Protein AF-A0A7C6TN59-F1 (afdb_monomer)

Nearest PDB structures (foldseek):
  3lca-assembly1_A  TM=8.987E-01  e=6.717E-01  Saccharomyces cerevisiae
  3fp4-assembly1_A  TM=7.962E-01  e=7.506E-01  Saccharomyces cerevisiae
  7qds-assembly1_B  TM=8.985E-01  e=1.545E+00  Homo sapiens
  9g8o-assembly1_B  TM=7.665E-01  e=2.546E+00  Homo sapiens
  3o48-assembly1_A  TM=7.271E-01  e=5.539E+00  Saccharomyces cerevisiae

Secondary structure (DSSP, 8-state):
---HHHHHHHHHTTS-TTSTTHHHHHHHHHHHTT-HHHHHHHHHHHHHH-SSHHHHHHHHHHHHHHHHHTT---

Foldseek 3Di:
DPPALVVQLVVLVVDDPPDLCSLVSNLVSCLRVVVLQSSLVSLCVSLVVDPDPVSNVVSNVSSVCSVVVVVDDD

pLDDT: mean 84.29, std 12.85, range [41.41, 95.38]

Mean predicted aligned error: 5.98 Å

Solvent-accessible surface area (backbone atoms only — not comparable to full-atom values): 4023 Å² total; per-residue (Å²): 133,79,77,50,42,65,45,54,51,56,57,50,69,76,47,64,79,85,44,93,56,40,40,44,54,52,13,53,30,29,42,74,65,68,38,31,72,61,12,21,54,26,15,43,55,29,23,74,68,43,93,41,71,70,55,21,52,52,26,44,50,49,18,52,50,38,53,60,64,67,75,74,75,135

Structure (mmCIF, N/CA/C/O backbone):
data_AF-A0A7C6TN59-F1
#
_entry.id   AF-A0A7C6TN59-F1
#
loop_
_atom_site.group_PDB
_atom_site.id
_atom_site.type_symbol
_atom_site.label_atom_id
_atom_site.label_alt_id
_atom_site.label_comp_id
_atom_site.label_asym_id
_atom_site.label_entity_id
_atom_site.label_seq_id
_atom_site.pdbx_PDB_ins_code
_atom_site.Cartn_x
_atom_site.Cartn_y
_atom_s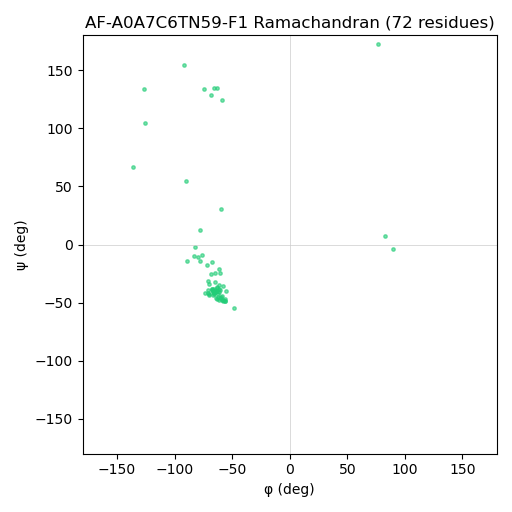ite.Cartn_z
_atom_site.occupancy
_atom_site.B_iso_or_equiv
_atom_site.auth_seq_id
_atom_site.auth_comp_id
_atom_site.auth_asym_id
_atom_site.auth_atom_id
_atom_site.pdbx_PDB_model_num
ATOM 1 N N . GLU A 1 1 ? -5.812 18.004 -13.232 1.00 45.22 1 GLU A N 1
ATOM 2 C CA . GLU A 1 1 ? -6.433 17.207 -12.156 1.00 45.22 1 GLU A CA 1
ATOM 3 C C . GLU A 1 1 ? -6.115 15.751 -12.453 1.00 45.22 1 GLU A C 1
ATOM 5 O O . GLU A 1 1 ? -6.265 15.366 -13.599 1.00 45.22 1 GLU A O 1
ATOM 10 N N . ALA A 1 2 ? -5.557 14.980 -11.518 1.00 53.06 2 ALA A N 1
ATOM 11 C CA . ALA A 1 2 ? -5.472 13.532 -11.721 1.00 53.06 2 ALA A CA 1
ATOM 12 C C . ALA A 1 2 ? -6.884 12.980 -11.499 1.00 53.06 2 ALA A C 1
ATOM 14 O O . ALA A 1 2 ? -7.489 13.375 -10.502 1.00 53.06 2 ALA A O 1
ATOM 15 N N . ASP A 1 3 ? -7.389 12.108 -12.374 1.00 62.22 3 ASP A N 1
ATOM 16 C CA . ASP A 1 3 ? -8.730 11.477 -12.386 1.00 62.22 3 ASP A CA 1
ATOM 17 C C . ASP A 1 3 ? -9.090 10.627 -11.130 1.00 62.22 3 ASP A C 1
ATOM 19 O O . ASP A 1 3 ? -9.845 9.651 -11.153 1.00 62.22 3 ASP A O 1
ATOM 23 N N . GLY A 1 4 ? -8.560 11.000 -9.970 1.00 73.75 4 GLY A N 1
ATOM 24 C CA . GLY A 1 4 ? -8.797 10.393 -8.678 1.00 73.75 4 GLY A CA 1
ATOM 25 C C . GLY A 1 4 ? -8.039 9.077 -8.485 1.00 73.75 4 GLY A C 1
ATOM 26 O O . GLY A 1 4 ? -7.431 8.526 -9.403 1.00 73.75 4 GLY A O 1
ATOM 27 N N . PRO A 1 5 ? -8.085 8.522 -7.263 1.00 76.88 5 PRO A N 1
ATOM 28 C CA . PRO A 1 5 ? -7.431 7.253 -6.947 1.00 76.88 5 PRO A CA 1
ATOM 29 C C . PRO A 1 5 ? -7.952 6.079 -7.792 1.00 76.88 5 PRO A C 1
ATOM 31 O O . PRO A 1 5 ? -7.237 5.104 -7.998 1.00 76.88 5 PRO A O 1
ATOM 34 N N . ARG A 1 6 ? -9.183 6.168 -8.315 1.00 75.62 6 ARG A N 1
ATOM 35 C CA . ARG A 1 6 ? -9.793 5.118 -9.142 1.00 75.62 6 ARG A CA 1
ATOM 36 C C . ARG A 1 6 ? -9.201 5.040 -10.547 1.00 75.62 6 ARG A C 1
ATOM 38 O O . ARG A 1 6 ? -8.957 3.930 -11.007 1.00 75.62 6 ARG A O 1
ATOM 45 N N . ALA A 1 7 ? -8.941 6.172 -11.200 1.00 77.00 7 ALA A N 1
ATOM 46 C CA . ALA A 1 7 ? -8.263 6.169 -12.493 1.00 77.00 7 ALA A CA 1
ATOM 47 C C . ALA A 1 7 ? -6.816 5.688 -12.360 1.00 77.00 7 ALA A C 1
ATOM 49 O O . ALA A 1 7 ? -6.402 4.810 -13.109 1.00 77.00 7 A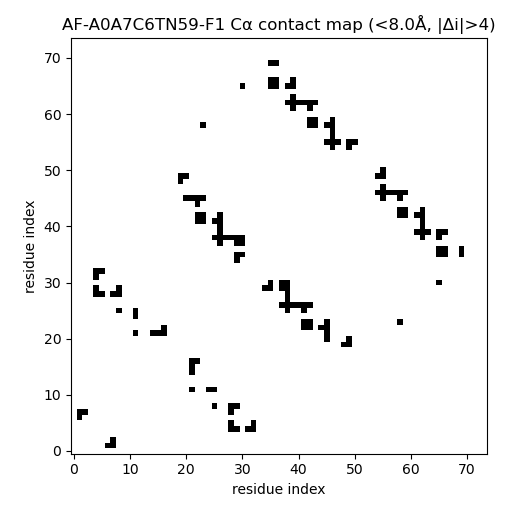LA A O 1
ATOM 50 N N . GLY A 1 8 ? -6.113 6.123 -11.308 1.00 77.69 8 GLY A N 1
ATOM 51 C CA . GLY A 1 8 ? -4.771 5.618 -11.011 1.00 77.69 8 GLY A CA 1
ATOM 52 C C . GLY A 1 8 ? -4.728 4.096 -10.813 1.00 77.69 8 GLY A C 1
ATOM 53 O O . GLY A 1 8 ? -3.779 3.451 -11.242 1.00 77.69 8 GLY A O 1
ATOM 54 N N . LEU A 1 9 ? -5.764 3.488 -10.216 1.00 78.31 9 LEU 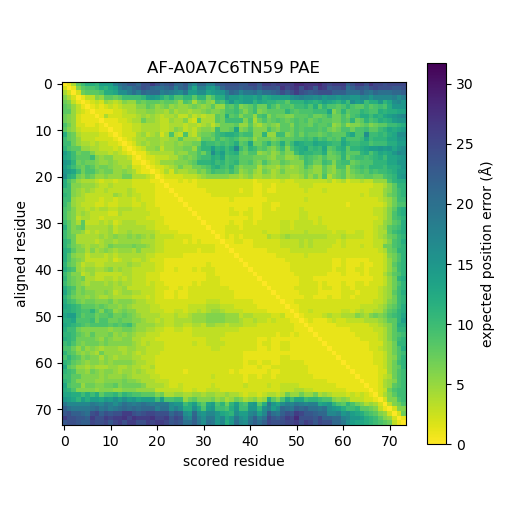A N 1
ATOM 55 C CA . LEU A 1 9 ? -5.858 2.024 -10.0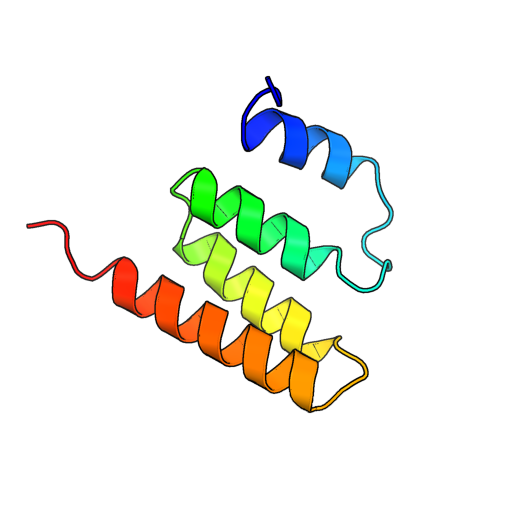95 1.00 78.31 9 LEU A CA 1
ATOM 56 C C . LEU A 1 9 ? -6.111 1.335 -11.441 1.00 78.31 9 LEU A C 1
ATOM 58 O O . LEU A 1 9 ? -5.657 0.210 -11.641 1.00 78.31 9 LEU A O 1
ATOM 62 N N . ALA A 1 10 ? -6.858 1.973 -12.345 1.00 80.81 10 ALA A N 1
ATOM 63 C CA . ALA A 1 10 ? -7.120 1.437 -13.677 1.00 80.81 10 ALA A CA 1
ATOM 64 C C . ALA A 1 10 ? -5.858 1.464 -14.549 1.00 80.81 10 ALA A C 1
ATOM 66 O O . ALA A 1 10 ? -5.557 0.470 -15.204 1.00 80.81 10 ALA A O 1
ATOM 67 N N . GLU A 1 11 ? -5.094 2.555 -14.498 1.00 81.31 11 GLU A N 1
ATOM 68 C CA . GLU A 1 11 ? -3.803 2.663 -15.184 1.00 81.31 11 GLU A CA 1
ATOM 69 C C . GLU A 1 11 ? -2.771 1.700 -14.595 1.00 81.31 11 GLU A C 1
ATOM 71 O O . GLU A 1 11 ? -2.077 1.011 -15.338 1.00 81.31 11 GLU A O 1
ATOM 76 N N . LEU A 1 12 ? -2.715 1.578 -13.263 1.00 80.81 12 LEU A N 1
ATOM 77 C CA . LEU A 1 12 ? -1.803 0.646 -12.604 1.00 80.81 12 LEU A CA 1
ATOM 78 C C . LEU A 1 12 ? -2.081 -0.804 -13.011 1.00 80.81 12 LEU A C 1
ATOM 80 O O . LEU A 1 12 ? -1.140 -1.541 -13.260 1.00 80.81 12 LEU A O 1
ATOM 84 N N . ARG A 1 13 ? -3.350 -1.202 -13.161 1.00 79.56 13 ARG A N 1
ATOM 85 C CA . ARG A 1 13 ? -3.731 -2.548 -13.630 1.00 79.56 13 ARG A CA 1
ATOM 86 C C . ARG A 1 13 ? -3.233 -2.893 -15.033 1.00 79.56 13 ARG A C 1
ATOM 88 O O . ARG A 1 13 ? -3.199 -4.072 -15.372 1.00 79.56 13 ARG A O 1
ATOM 95 N N . ALA A 1 14 ? -2.910 -1.893 -15.851 1.00 80.19 14 ALA A N 1
ATOM 96 C CA . ALA A 1 14 ? -2.312 -2.103 -17.165 1.00 80.19 14 ALA A CA 1
ATOM 97 C C . ALA A 1 14 ? -0.783 -2.296 -17.095 1.00 80.19 14 ALA A C 1
ATOM 99 O O . ALA A 1 14 ? -0.173 -2.654 -18.101 1.00 80.19 14 ALA A O 1
ATOM 100 N N . LEU A 1 15 ? -0.166 -2.058 -15.932 1.00 81.75 15 LEU A N 1
ATOM 101 C CA . LEU A 1 15 ? 1.256 -2.270 -15.679 1.00 81.75 15 LEU A CA 1
ATOM 102 C C . LEU A 1 15 ? 1.515 -3.675 -15.125 1.00 81.75 15 LEU A C 1
ATOM 104 O O . LEU A 1 15 ? 0.657 -4.289 -14.495 1.00 81.75 15 LEU A O 1
ATOM 108 N N . ASP A 1 16 ? 2.733 -4.166 -15.342 1.00 74.31 16 ASP A N 1
ATOM 109 C CA . ASP A 1 16 ? 3.166 -5.481 -14.875 1.00 74.31 16 ASP A CA 1
ATOM 110 C C . ASP A 1 16 ? 3.283 -5.517 -13.338 1.00 74.31 16 ASP A C 1
ATOM 112 O O . ASP A 1 16 ? 3.939 -4.667 -12.722 1.00 74.31 16 ASP A O 1
ATOM 116 N N . GLU A 1 17 ? 2.658 -6.518 -12.710 1.00 75.19 17 GLU A N 1
ATOM 117 C CA . GLU A 1 17 ? 2.683 -6.716 -11.255 1.00 75.19 17 GLU A CA 1
ATOM 118 C C . GLU A 1 17 ? 4.071 -7.098 -10.711 1.00 75.19 17 GLU A C 1
ATOM 120 O O . GLU A 1 17 ? 4.326 -6.999 -9.508 1.00 75.19 17 GLU A O 1
ATOM 125 N N . GLY A 1 18 ? 4.988 -7.509 -11.588 1.00 77.94 18 GLY A N 1
ATOM 126 C CA . GLY A 1 18 ? 6.388 -7.778 -11.286 1.00 77.94 18 GLY A CA 1
ATOM 127 C C . GLY A 1 18 ? 7.239 -6.519 -11.117 1.00 77.94 18 GLY A C 1
ATOM 128 O O . GLY A 1 18 ? 8.386 -6.623 -10.673 1.00 77.94 18 GLY A O 1
ATOM 129 N N . LEU A 1 19 ? 6.713 -5.328 -11.434 1.00 81.50 19 LEU A N 1
ATOM 130 C CA . LEU A 1 19 ? 7.480 -4.094 -11.296 1.00 81.50 19 LEU A CA 1
ATOM 131 C C . LEU A 1 19 ? 7.808 -3.797 -9.825 1.00 81.50 19 LEU A C 1
ATOM 133 O O . LEU A 1 19 ? 6.919 -3.814 -8.960 1.00 81.50 19 LEU A O 1
ATOM 137 N N . PRO A 1 20 ? 9.067 -3.425 -9.521 1.00 69.56 20 PRO A N 1
ATOM 138 C CA . PRO A 1 20 ? 9.406 -2.918 -8.204 1.00 69.56 20 PRO A CA 1
ATOM 139 C C . PRO A 1 20 ? 8.550 -1.676 -7.949 1.00 69.56 20 PRO A C 1
ATOM 141 O O . PRO A 1 20 ? 8.583 -0.724 -8.727 1.00 69.56 20 PRO A O 1
ATOM 144 N N . ARG A 1 21 ? 7.795 -1.701 -6.841 1.00 82.06 21 ARG A N 1
ATOM 145 C CA . ARG A 1 21 ? 6.815 -0.693 -6.379 1.00 82.06 21 ARG A CA 1
ATOM 146 C C . ARG A 1 21 ? 5.369 -0.851 -6.857 1.00 82.06 21 ARG A C 1
ATOM 148 O O . ARG A 1 21 ? 4.544 -0.112 -6.325 1.00 82.06 21 ARG A O 1
ATOM 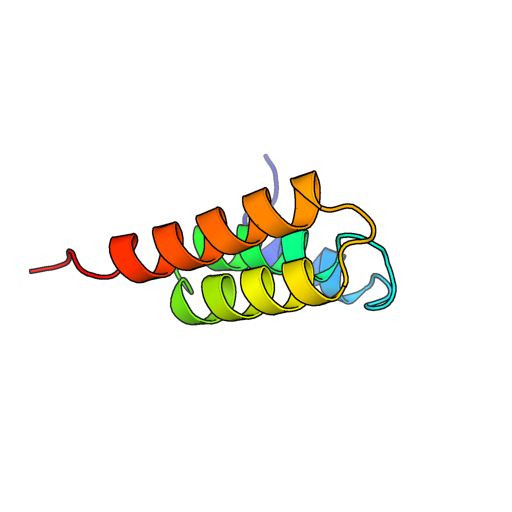155 N N . TYR A 1 22 ? 5.018 -1.812 -7.722 1.00 89.06 22 TYR A N 1
ATOM 156 C CA . TYR A 1 22 ? 3.615 -2.030 -8.137 1.00 89.06 22 TYR A CA 1
ATOM 157 C C . TYR A 1 22 ? 2.669 -2.083 -6.921 1.00 89.06 22 TYR A C 1
ATOM 159 O O . TYR A 1 22 ? 1.756 -1.270 -6.779 1.00 89.06 22 TYR A O 1
ATOM 167 N N . PHE A 1 23 ? 2.973 -2.962 -5.961 1.00 91.00 23 PHE A N 1
ATOM 168 C CA . PHE A 1 23 ? 2.168 -3.143 -4.749 1.00 91.00 23 PHE A CA 1
ATOM 169 C C . PHE A 1 23 ? 2.149 -1.909 -3.839 1.00 91.00 23 PHE A C 1
ATOM 171 O O . PHE A 1 23 ? 1.137 -1.644 -3.197 1.00 91.00 23 PHE A O 1
ATOM 178 N N . ALA A 1 24 ? 3.233 -1.128 -3.797 1.00 91.69 24 ALA A N 1
ATOM 179 C CA . ALA A 1 24 ? 3.299 0.091 -2.992 1.00 91.69 24 ALA A CA 1
ATOM 180 C C . ALA A 1 24 ? 2.416 1.208 -3.576 1.00 91.69 24 ALA A C 1
ATOM 182 O O . ALA A 1 24 ? 1.751 1.928 -2.830 1.00 91.69 24 ALA A O 1
ATOM 183 N N . VAL A 1 25 ? 2.381 1.334 -4.907 1.00 91.19 25 VAL A N 1
ATOM 184 C CA . VAL A 1 25 ? 1.511 2.292 -5.602 1.00 91.19 25 VAL A CA 1
ATOM 185 C C . VAL A 1 25 ? 0.049 1.864 -5.481 1.00 91.19 25 VAL A C 1
ATOM 187 O O . VAL A 1 25 ? -0.800 2.697 -5.158 1.00 91.19 25 VAL A O 1
ATOM 190 N N . GLU A 1 26 ? -0.248 0.571 -5.648 1.00 92.56 26 GLU A N 1
ATOM 191 C CA . GLU A 1 26 ? -1.607 0.051 -5.459 1.00 92.56 26 GLU A CA 1
ATOM 192 C C . GLU A 1 26 ? -2.096 0.311 -4.030 1.00 92.56 26 GLU A C 1
ATOM 194 O O . GLU A 1 26 ? -3.203 0.814 -3.839 1.00 92.56 26 GLU A O 1
ATOM 199 N N . ALA A 1 27 ? -1.246 0.050 -3.030 1.00 93.31 27 ALA A N 1
ATOM 200 C CA . ALA A 1 27 ? -1.547 0.318 -1.629 1.00 93.31 27 ALA A CA 1
ATOM 201 C C . ALA A 1 27 ? -1.924 1.786 -1.395 1.00 93.31 27 ALA A C 1
ATOM 203 O O . ALA A 1 27 ? -2.968 2.071 -0.808 1.00 93.31 27 ALA A O 1
ATOM 204 N N . HIS A 1 28 ? -1.119 2.716 -1.912 1.00 89.56 28 HIS A N 1
ATOM 205 C CA . HIS A 1 28 ? -1.357 4.147 -1.744 1.00 89.56 28 HIS A CA 1
ATOM 206 C C . HIS A 1 28 ? -2.683 4.599 -2.372 1.00 89.56 28 HIS A C 1
ATOM 208 O O . HIS A 1 28 ? -3.448 5.359 -1.775 1.00 89.56 28 HIS A O 1
ATOM 214 N N . LEU A 1 29 ? -2.995 4.111 -3.573 1.00 91.31 29 LEU A N 1
ATOM 215 C CA . LEU A 1 29 ? -4.246 4.452 -4.246 1.00 91.31 29 LEU A CA 1
ATOM 216 C C . LEU A 1 29 ? -5.465 3.877 -3.513 1.00 91.31 29 LEU A C 1
ATOM 218 O O . LEU A 1 29 ? -6.484 4.558 -3.396 1.00 91.31 29 LEU A O 1
ATOM 222 N N . ARG A 1 30 ? -5.355 2.658 -2.967 1.00 91.00 30 ARG A N 1
ATOM 223 C CA . ARG A 1 30 ? -6.396 2.035 -2.131 1.00 91.00 30 ARG A CA 1
ATOM 224 C C . ARG A 1 30 ? -6.606 2.793 -0.823 1.00 91.00 30 ARG A C 1
ATOM 226 O O . ARG A 1 30 ? -7.755 3.003 -0.444 1.00 91.00 30 ARG A O 1
ATOM 233 N N . GLU A 1 31 ? -5.538 3.265 -0.177 1.00 89.81 31 GLU A N 1
ATOM 234 C CA . GLU A 1 31 ? -5.633 4.123 1.016 1.00 89.81 31 GLU A CA 1
ATOM 235 C C . GLU A 1 31 ? -6.437 5.386 0.689 1.00 89.81 31 GLU A C 1
ATOM 237 O O 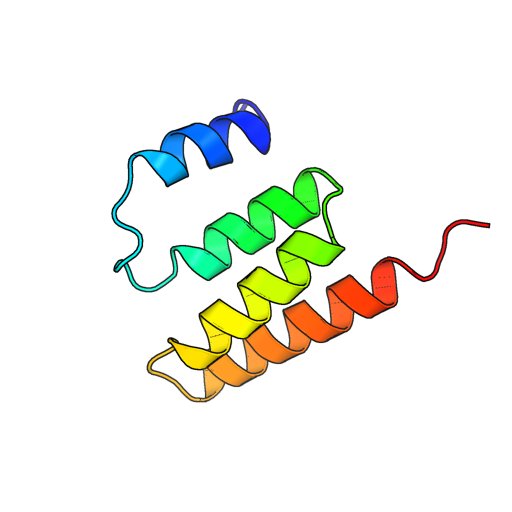. GLU A 1 31 ? -7.411 5.701 1.371 1.00 89.81 31 GLU A O 1
ATOM 242 N N . ARG A 1 32 ? -6.100 6.060 -0.417 1.00 88.19 32 ARG A N 1
ATOM 243 C CA . ARG A 1 32 ? -6.822 7.255 -0.882 1.00 88.19 32 ARG A CA 1
ATOM 244 C C . ARG A 1 32 ? -8.267 6.986 -1.303 1.00 88.19 32 ARG A C 1
ATOM 246 O O . ARG A 1 32 ? -9.077 7.908 -1.279 1.00 88.19 32 ARG A O 1
ATOM 253 N N . ALA A 1 33 ? -8.588 5.757 -1.698 1.00 87.88 33 ALA A N 1
ATOM 254 C CA . ALA A 1 33 ? -9.948 5.325 -2.008 1.00 87.88 33 ALA A CA 1
ATOM 255 C C . ALA A 1 33 ? -10.766 4.930 -0.759 1.00 87.88 33 ALA A C 1
ATOM 257 O O . ALA A 1 33 ? -11.940 4.591 -0.901 1.00 87.88 33 ALA A O 1
ATOM 258 N N . GLY A 1 34 ? -10.171 4.967 0.441 1.00 88.50 34 GLY A N 1
ATOM 259 C CA . GLY A 1 34 ? -10.807 4.549 1.696 1.00 88.50 34 GLY A CA 1
ATOM 260 C C . GLY A 1 34 ? -10.760 3.039 1.953 1.00 88.50 34 GLY A C 1
ATOM 261 O O . GLY A 1 34 ? -11.353 2.553 2.911 1.00 88.50 34 GLY A O 1
ATOM 262 N N . GLU A 1 35 ? -10.045 2.274 1.125 1.00 90.75 35 GLU A N 1
ATOM 263 C CA . GLU A 1 35 ? -9.911 0.820 1.247 1.00 90.75 35 GLU A CA 1
ATOM 264 C C . GLU A 1 35 ? -8.708 0.444 2.116 1.00 90.75 35 GLU A C 1
ATOM 266 O O . GLU A 1 35 ? -7.812 -0.297 1.699 1.00 90.75 35 GLU A O 1
ATOM 271 N N . SER A 1 36 ? -8.650 0.976 3.333 1.00 90.56 36 SER A N 1
ATOM 272 C CA . SER A 1 36 ? -7.409 0.959 4.102 1.00 90.56 36 SER A CA 1
ATOM 273 C C . SER A 1 36 ? -6.978 -0.442 4.568 1.00 90.56 36 SER A C 1
ATOM 275 O O . SER A 1 36 ? -5.780 -0.709 4.642 1.00 90.56 36 SER A O 1
ATOM 277 N N . GLN A 1 37 ? -7.902 -1.398 4.719 1.00 91.50 37 GLN A N 1
ATOM 278 C CA . GLN A 1 37 ? -7.545 -2.792 5.008 1.00 91.50 37 GLN A CA 1
ATOM 279 C C . GLN A 1 37 ? -6.805 -3.428 3.821 1.00 91.50 37 GLN A C 1
ATOM 281 O O . GLN A 1 37 ? -5.774 -4.074 4.003 1.00 91.50 37 GLN A O 1
ATOM 286 N N . ARG A 1 38 ? -7.285 -3.189 2.590 1.00 93.19 38 ARG A N 1
ATOM 287 C CA . ARG A 1 38 ? -6.610 -3.657 1.366 1.00 93.19 38 ARG A CA 1
ATOM 288 C C . ARG A 1 38 ? -5.275 -2.949 1.169 1.00 93.19 38 ARG A C 1
ATOM 290 O O . ARG A 1 38 ? -4.297 -3.596 0.810 1.00 93.19 38 ARG A O 1
ATOM 297 N N . ALA A 1 39 ? -5.220 -1.648 1.447 1.00 94.69 39 ALA A N 1
ATOM 298 C CA . ALA A 1 39 ? -3.983 -0.878 1.380 1.00 94.69 39 ALA A CA 1
ATOM 299 C C . ALA A 1 39 ? -2.908 -1.436 2.323 1.00 94.69 39 ALA A C 1
ATOM 301 O O . ALA A 1 39 ? -1.765 -1.620 1.916 1.00 94.69 39 ALA A O 1
ATOM 302 N N . ALA A 1 40 ? -3.269 -1.771 3.563 1.00 95.06 40 ALA A N 1
ATOM 303 C CA . ALA A 1 40 ? -2.317 -2.307 4.525 1.00 95.06 40 ALA A CA 1
ATOM 304 C C . ALA A 1 40 ? -1.761 -3.686 4.134 1.00 95.06 40 ALA A C 1
ATOM 306 O O . ALA A 1 40 ? -0.581 -3.955 4.354 1.00 95.06 40 ALA A O 1
ATOM 307 N N . ASP A 1 41 ? -2.588 -4.561 3.562 1.00 94.81 41 ASP A N 1
ATOM 308 C CA . ASP A 1 41 ? -2.138 -5.850 3.025 1.00 94.81 41 ASP A CA 1
ATOM 309 C C . ASP A 1 41 ? -1.187 -5.672 1.833 1.00 94.81 41 ASP A C 1
ATOM 311 O O . ASP A 1 41 ? -0.159 -6.343 1.740 1.00 94.81 41 ASP A O 1
ATOM 315 N N . LEU A 1 42 ? -1.478 -4.718 0.948 1.00 95.31 42 LEU A N 1
ATOM 316 C CA . LEU A 1 42 ? -0.615 -4.397 -0.189 1.00 95.31 42 LEU A CA 1
ATOM 317 C C . LEU A 1 42 ? 0.722 -3.784 0.247 1.00 95.31 42 LEU A C 1
ATOM 319 O O . LEU A 1 42 ? 1.759 -4.147 -0.307 1.00 95.31 42 LEU A O 1
ATOM 323 N N . TYR A 1 43 ? 0.731 -2.927 1.273 1.00 95.06 43 TYR A N 1
ATOM 324 C CA . TYR A 1 43 ? 1.969 -2.409 1.860 1.00 95.06 43 TYR A CA 1
ATOM 325 C C . TYR A 1 43 ? 2.840 -3.525 2.451 1.00 95.06 43 TYR A C 1
ATOM 327 O O . TYR A 1 43 ? 4.051 -3.523 2.235 1.00 95.06 43 TYR A O 1
ATOM 335 N N . ALA A 1 44 ? 2.241 -4.511 3.127 1.00 94.69 44 ALA A N 1
ATOM 336 C CA . ALA A 1 44 ? 2.976 -5.669 3.638 1.00 94.69 44 ALA A CA 1
ATOM 337 C C . ALA A 1 44 ? 3.592 -6.500 2.496 1.00 94.69 44 ALA A C 1
ATOM 339 O O . ALA A 1 44 ? 4.791 -6.769 2.505 1.00 94.69 44 ALA A O 1
ATOM 340 N N . ARG A 1 45 ? 2.816 -6.803 1.446 1.00 93.06 45 ARG A N 1
ATOM 341 C CA . ARG A 1 45 ? 3.317 -7.516 0.252 1.00 93.06 45 ARG A CA 1
ATOM 342 C C . ARG A 1 45 ? 4.412 -6.749 -0.486 1.00 93.06 45 ARG A C 1
ATOM 344 O O . ARG A 1 45 ? 5.325 -7.349 -1.052 1.00 93.06 45 ARG A O 1
ATOM 351 N N . ALA A 1 46 ? 4.323 -5.421 -0.515 1.00 93.81 46 ALA A N 1
ATOM 352 C CA . ALA A 1 46 ? 5.377 -4.578 -1.059 1.00 93.81 46 ALA A CA 1
ATOM 353 C C . ALA A 1 46 ? 6.656 -4.686 -0.213 1.00 93.81 46 ALA A C 1
ATOM 355 O O . ALA A 1 46 ? 7.744 -4.786 -0.775 1.00 93.81 46 ALA A O 1
ATOM 356 N N . ALA A 1 47 ? 6.535 -4.720 1.119 1.00 93.44 47 ALA A N 1
ATOM 357 C CA . ALA A 1 47 ? 7.674 -4.881 2.021 1.00 93.44 47 ALA A CA 1
ATOM 358 C C . ALA A 1 47 ? 8.376 -6.235 1.831 1.00 93.44 47 ALA A C 1
ATOM 360 O O . ALA A 1 47 ? 9.602 -6.295 1.859 1.00 93.44 47 ALA A O 1
ATOM 361 N N . GLU A 1 48 ? 7.631 -7.313 1.580 1.00 91.31 48 GLU A N 1
ATOM 362 C CA . GLU A 1 48 ? 8.214 -8.633 1.294 1.00 91.31 48 GLU A CA 1
ATOM 363 C C . GLU A 1 48 ? 9.052 -8.637 0.007 1.00 91.31 48 GLU A C 1
ATOM 365 O O . GLU A 1 48 ? 10.101 -9.278 -0.058 1.00 91.31 48 GLU A O 1
ATOM 370 N N . ARG A 1 49 ? 8.616 -7.883 -1.008 1.00 89.19 49 ARG A N 1
ATOM 371 C CA . ARG A 1 49 ? 9.269 -7.811 -2.325 1.00 89.19 49 ARG A CA 1
ATOM 372 C C . ARG A 1 49 ? 10.344 -6.733 -2.438 1.00 89.19 49 ARG A C 1
ATOM 37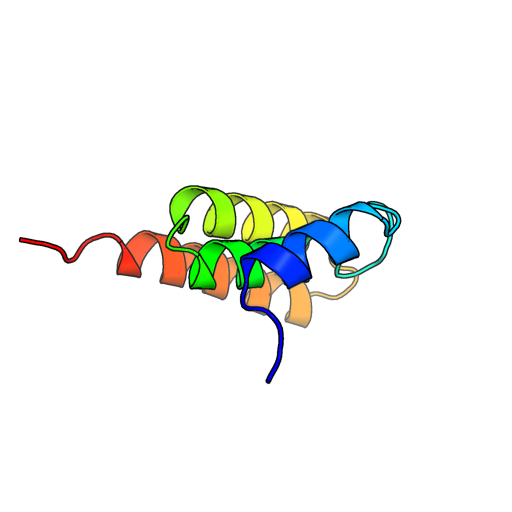4 O O . ARG A 1 49 ? 11.115 -6.743 -3.394 1.00 89.19 49 ARG A O 1
ATOM 381 N N . ALA A 1 50 ? 10.407 -5.800 -1.494 1.00 90.25 50 ALA A N 1
ATOM 382 C CA . ALA A 1 50 ? 11.367 -4.707 -1.535 1.00 90.25 50 ALA A CA 1
ATOM 383 C C . ALA A 1 50 ? 12.814 -5.230 -1.463 1.00 90.25 50 ALA A C 1
ATOM 385 O O . ALA A 1 50 ? 13.162 -6.080 -0.637 1.00 90.25 50 ALA A O 1
ATOM 386 N N . GLY A 1 51 ? 13.680 -4.696 -2.328 1.00 88.19 51 GLY A N 1
ATOM 387 C CA . GLY A 1 51 ? 15.091 -5.095 -2.418 1.00 88.19 51 GLY A CA 1
ATOM 388 C C . GLY A 1 51 ? 15.984 -4.506 -1.320 1.00 88.19 51 GLY A C 1
ATOM 389 O O . GLY A 1 51 ? 17.096 -4.981 -1.117 1.00 88.19 51 GLY A O 1
ATOM 390 N N . SER A 1 52 ? 15.491 -3.501 -0.589 1.00 90.38 52 SER A N 1
ATOM 391 C CA . SER A 1 52 ? 16.278 -2.710 0.363 1.00 90.38 52 SER A CA 1
ATOM 392 C C . SER A 1 52 ? 15.628 -2.680 1.741 1.00 90.38 52 SER A C 1
ATOM 394 O O . SER A 1 52 ? 14.443 -2.377 1.856 1.00 90.38 52 SER A O 1
ATOM 396 N N . LEU A 1 53 ? 16.412 -2.898 2.804 1.00 93.00 53 LEU A N 1
ATOM 397 C CA . LEU A 1 53 ? 15.918 -2.889 4.192 1.00 93.00 53 LEU A CA 1
ATOM 398 C C . LEU A 1 53 ? 1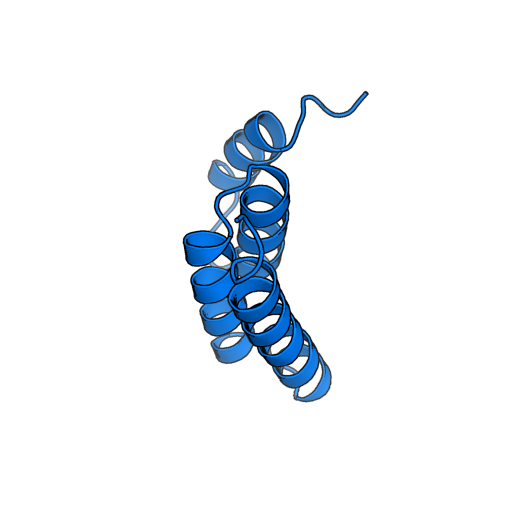5.198 -1.585 4.568 1.00 93.00 53 LEU A C 1
ATOM 400 O O . LEU A 1 53 ? 14.152 -1.634 5.209 1.00 93.00 53 LEU A O 1
ATOM 404 N N . ALA A 1 54 ? 15.717 -0.436 4.124 1.00 91.94 54 ALA A N 1
ATOM 405 C CA . ALA A 1 54 ? 15.088 0.866 4.357 1.00 91.94 54 A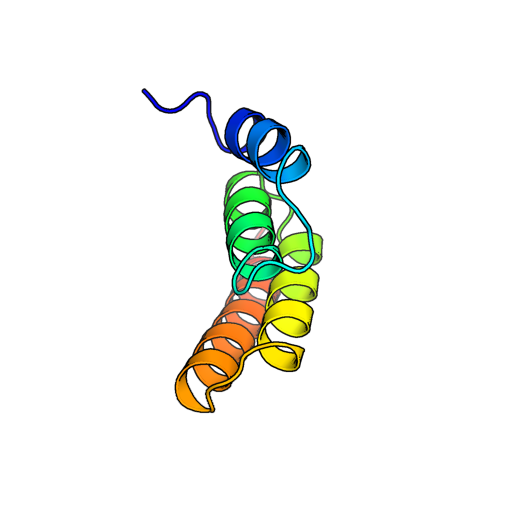LA A CA 1
ATOM 406 C C . ALA A 1 54 ? 13.691 0.967 3.717 1.00 91.94 54 ALA A C 1
ATOM 408 O O . ALA A 1 54 ? 12.770 1.521 4.310 1.00 91.94 54 ALA A O 1
ATOM 409 N N . GLU A 1 55 ? 13.519 0.391 2.524 1.00 91.00 55 GLU A N 1
ATOM 410 C CA . GLU A 1 55 ? 12.229 0.357 1.834 1.00 91.00 55 GLU A CA 1
ATOM 411 C C . GLU A 1 55 ? 11.258 -0.600 2.541 1.00 91.00 55 GLU A C 1
ATOM 413 O O . GLU A 1 55 ? 10.104 -0.242 2.769 1.00 91.00 55 GLU A O 1
ATOM 418 N N . ARG A 1 56 ? 11.733 -1.773 2.990 1.00 94.25 56 ARG A N 1
ATOM 419 C CA . ARG A 1 56 ? 10.919 -2.720 3.776 1.00 94.25 56 ARG A CA 1
ATOM 420 C C . ARG A 1 56 ? 10.396 -2.103 5.069 1.00 94.25 56 ARG A C 1
ATOM 422 O O . ARG A 1 56 ? 9.215 -2.234 5.374 1.00 94.25 56 ARG A O 1
ATOM 429 N N . ASP A 1 57 ? 11.264 -1.444 5.835 1.00 95.38 57 ASP A N 1
ATOM 430 C CA . ASP A 1 57 ? 10.885 -0.790 7.092 1.00 95.38 57 ASP A CA 1
ATOM 431 C C . ASP A 1 57 ? 9.856 0.324 6.850 1.00 95.38 57 ASP A C 1
ATOM 433 O O . ASP A 1 57 ? 8.821 0.358 7.520 1.00 95.38 57 ASP A O 1
ATOM 437 N N . HIS A 1 58 ? 10.070 1.161 5.829 1.00 93.75 58 HIS A N 1
ATOM 438 C CA . HIS A 1 58 ? 9.099 2.179 5.434 1.00 93.75 58 HIS A CA 1
ATOM 439 C C . HIS A 1 58 ? 7.721 1.574 5.124 1.00 93.75 58 HIS A C 1
ATOM 441 O O . HIS A 1 58 ? 6.706 2.041 5.644 1.00 93.75 58 HIS A O 1
ATOM 447 N N . LEU A 1 59 ? 7.677 0.517 4.310 1.00 95.25 59 LEU A N 1
ATOM 448 C CA . LEU A 1 59 ? 6.433 -0.128 3.886 1.00 95.25 59 LEU A CA 1
ATOM 449 C C . LEU A 1 59 ? 5.718 -0.829 5.053 1.00 95.25 59 LEU A C 1
ATOM 451 O O . LEU A 1 59 ? 4.502 -0.702 5.192 1.00 95.25 59 LEU A O 1
ATOM 455 N N . ASN A 1 60 ? 6.456 -1.477 5.957 1.00 95.19 60 ASN A N 1
ATOM 456 C CA . ASN A 1 60 ? 5.883 -2.056 7.175 1.00 95.19 60 ASN A CA 1
ATOM 457 C C . ASN A 1 60 ? 5.283 -0.987 8.101 1.00 95.19 60 ASN A C 1
ATOM 459 O O . ASN A 1 60 ? 4.194 -1.179 8.649 1.00 95.19 60 ASN A O 1
ATOM 463 N N . ARG A 1 61 ? 5.942 0.170 8.245 1.00 94.44 61 ARG A N 1
ATOM 464 C CA . ARG A 1 61 ? 5.391 1.303 9.007 1.00 94.44 61 ARG A CA 1
ATOM 465 C C . ARG A 1 61 ? 4.124 1.861 8.366 1.00 94.44 61 ARG A C 1
ATOM 467 O O . ARG A 1 61 ? 3.184 2.168 9.095 1.00 94.44 61 ARG A O 1
ATOM 474 N N . GLN A 1 62 ? 4.066 1.954 7.034 1.00 94.94 62 GLN A N 1
ATOM 475 C CA . GLN A 1 62 ? 2.843 2.345 6.322 1.00 94.94 62 GLN A CA 1
ATOM 476 C C . GLN A 1 62 ? 1.706 1.353 6.586 1.00 94.94 62 GLN A C 1
ATOM 478 O O . GLN A 1 62 ? 0.618 1.769 6.979 1.00 94.94 62 GLN A O 1
ATOM 483 N N . ALA A 1 63 ? 1.965 0.045 6.480 1.00 94.62 63 ALA A N 1
ATOM 484 C CA . ALA A 1 63 ? 0.969 -0.984 6.776 1.00 94.62 63 ALA A CA 1
ATOM 485 C C . ALA A 1 63 ? 0.409 -0.853 8.203 1.00 94.62 63 ALA A C 1
ATOM 487 O O . ALA A 1 63 ? -0.807 -0.872 8.397 1.00 94.62 63 ALA A O 1
ATOM 488 N N . ALA A 1 64 ? 1.283 -0.672 9.198 1.00 93.81 64 ALA A N 1
ATOM 489 C CA . ALA A 1 64 ? 0.878 -0.484 10.589 1.00 93.81 64 ALA A CA 1
ATOM 490 C C . ALA A 1 64 ? 0.078 0.814 10.787 1.00 93.81 64 ALA A C 1
ATOM 492 O O . ALA A 1 64 ? -0.986 0.795 11.403 1.00 93.81 64 ALA A O 1
ATOM 493 N N . ARG A 1 65 ? 0.547 1.934 10.220 1.00 92.44 65 ARG A N 1
ATOM 494 C CA . ARG A 1 65 ? -0.132 3.236 10.292 1.00 92.44 65 ARG A CA 1
ATOM 495 C C . ARG A 1 65 ? -1.544 3.158 9.728 1.00 92.44 65 ARG A C 1
ATOM 497 O O . ARG A 1 65 ? -2.474 3.646 10.362 1.00 92.44 65 ARG A O 1
ATOM 504 N N . VAL A 1 66 ? -1.701 2.560 8.550 1.00 91.75 66 VAL A N 1
ATOM 505 C CA . VAL A 1 66 ? -2.995 2.475 7.872 1.00 91.75 66 VAL A CA 1
ATOM 506 C C . VAL A 1 66 ? -3.971 1.601 8.664 1.00 91.75 66 VAL A C 1
ATOM 508 O O . VAL A 1 66 ? -5.118 2.003 8.842 1.00 91.75 66 VAL A O 1
ATOM 511 N N . ARG A 1 67 ? -3.519 0.465 9.221 1.00 89.12 67 ARG A N 1
ATOM 512 C CA . ARG A 1 67 ? -4.345 -0.387 10.104 1.00 89.12 67 ARG A CA 1
ATOM 513 C C . ARG A 1 67 ? -4.807 0.370 11.349 1.00 89.12 67 ARG A C 1
ATOM 515 O O . ARG A 1 67 ? -5.986 0.330 11.682 1.00 89.12 67 ARG A O 1
ATOM 522 N N . SER A 1 68 ? -3.902 1.097 12.002 1.00 86.25 68 SER A N 1
ATOM 523 C CA . SER A 1 68 ? -4.222 1.871 13.208 1.00 86.25 68 SER A CA 1
ATOM 524 C C . SER A 1 68 ? -5.088 3.103 12.916 1.00 86.25 68 SER A C 1
ATOM 526 O O . SER A 1 68 ? -5.918 3.477 13.738 1.00 86.25 68 SER A O 1
ATOM 528 N N . GLY A 1 69 ? -4.943 3.713 11.736 1.00 78.31 69 GLY A N 1
ATOM 529 C CA . GLY A 1 69 ? -5.742 4.857 11.288 1.00 78.31 69 GLY A CA 1
ATOM 530 C C . GLY A 1 69 ? -7.194 4.521 10.928 1.00 78.31 69 GLY A C 1
ATOM 531 O O . GLY A 1 69 ? -8.025 5.423 10.903 1.00 78.31 69 GLY A O 1
ATOM 532 N N . GLN A 1 70 ? -7.530 3.245 10.699 1.00 68.50 70 GLN A N 1
ATOM 533 C CA . GLN A 1 70 ? -8.923 2.789 10.559 1.00 68.50 70 GLN A CA 1
ATOM 534 C C . GLN A 1 70 ? -9.644 2.598 11.899 1.00 68.50 70 GLN A C 1
ATOM 536 O O . GLN A 1 70 ? -10.859 2.430 11.913 1.00 68.50 70 GLN A O 1
ATOM 541 N N . GLY A 1 71 ? -8.919 2.646 13.022 1.00 55.94 71 GLY A N 1
ATOM 542 C CA . GLY A 1 71 ? -9.472 2.475 14.367 1.00 55.94 71 GLY A CA 1
ATOM 543 C C . GLY A 1 71 ? -10.201 3.698 14.937 1.00 55.94 71 GLY A C 1
ATOM 544 O O . GLY A 1 71 ? -10.460 3.719 16.136 1.00 55.94 71 GLY A O 1
ATOM 545 N N . HIS A 1 72 ? -10.511 4.724 14.134 1.00 52.03 72 HIS A N 1
ATOM 546 C CA . HIS A 1 72 ? -11.152 5.951 14.623 1.00 52.03 72 HIS A CA 1
ATOM 547 C C . HIS A 1 72 ? -12.290 6.470 13.729 1.00 52.03 72 HIS A C 1
ATOM 549 O O . HIS A 1 72 ? -12.220 7.563 13.177 1.00 52.03 72 HIS A O 1
ATOM 555 N N . LEU A 1 73 ? -13.384 5.719 13.639 1.00 41.41 73 LEU A N 1
ATOM 556 C CA . LEU A 1 73 ? -14.692 6.296 13.320 1.00 41.41 73 LEU A CA 1
ATOM 557 C C . LEU A 1 73 ? -15.669 5.863 14.426 1.00 41.41 73 LEU A C 1
ATOM 559 O O . LEU A 1 73 ? -15.988 4.674 14.475 1.00 41.41 73 LEU A O 1
ATOM 563 N N . PRO A 1 74 ? -16.047 6.761 15.362 1.00 48.97 74 PRO A N 1
ATOM 564 C CA . PRO A 1 74 ? -17.171 6.526 16.267 1.00 48.97 74 PRO A CA 1
ATOM 565 C C . PRO A 1 74 ? -18.506 6.473 15.514 1.00 48.97 74 PRO A C 1
ATOM 567 O O . PRO A 1 74 ? -18.615 7.115 14.443 1.00 48.97 74 PRO A O 1
#

Radius of gyration: 12.46 Å; Cα contacts (8 Å, |Δi|>4): 85; chains: 1; bounding box: 33×26×33 Å

Sequence (74 aa):
EADGPRAGLAELRALDEGLPRYFAVEAHLRERAGESQRAADLYARAAERAGSLAERDHLNRQAARVRSGQGHLP